Protein AF-A0A9W3FCT0-F1 (afdb_monomer)

Radius of gyration: 17.99 Å; Cα contacts (8 Å, |Δi|>4): 87; ch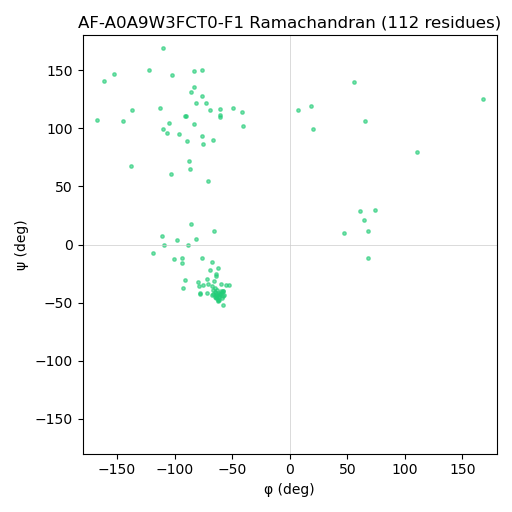ains: 1; bounding box: 43×48×34 Å

Nearest PDB structures (foldseek):
  3f7p-assembly2_B  TM=8.997E-01  e=1.415E-07  Homo sapiens
  3hoc-assembly3_A  TM=9.008E-01  e=7.973E-05  Homo sapiens
  2wfn-assembly1_B  TM=8.923E-01  e=7.973E-05  Homo sapiens
  2wfn-assembly1_A  TM=8.923E-01  e=1.050E-04  Homo sapiens
  3fer-assembly3_C  TM=8.913E-01  e=1.239E-04  Homo sapiens

Organism: Camelus bactrianus (NCBI:txid9837)

Secondary structure (DSSP, 8-state):
-------S-HHHHTTTSHHHHHHHHHHHSS----TTSTTSTTS---------------------------SHHHHHHHHHHHHHHHHHTT---TT--HHHHHTT-HHHHHHHH-

Mean predicted aligned error: 12.77 Å

Solvent-accessible surface area (backbone atoms only — not comparable to full-atom values): 7452 Å² total; per-residue (Å²): 137,84,86,85,74,83,80,89,44,70,48,66,60,40,19,52,10,55,54,50,37,54,50,51,24,67,77,67,75,47,86,85,72,74,93,73,59,88,77,61,82,80,70,85,81,87,89,80,86,80,80,90,81,90,82,83,88,81,93,73,92,69,71,81,73,72,79,76,52,84,45,72,67,46,13,36,50,34,27,41,53,41,52,53,52,38,46,75,72,70,48,82,66,79,92,58,56,41,62,47,36,46,71,33,37,64,70,55,47,47,65,72,74,108

Sequence (114 aa):
MKVRKHINDLYEDLRDGHNLISLLEVLSGIKLEPAGLKTLRLVSMPSWRHTNSEEQEEEDDDDVPREKGRMRFHRLQNVQIALDFLKQRQVKLVNIRNDDITDGNPKLTLGLIW

Structure (mmCIF, N/CA/C/O backbone):
data_AF-A0A9W3FCT0-F1
#
_entry.id   AF-A0A9W3FCT0-F1
#
loop_
_atom_site.group_PDB
_atom_site.id
_atom_site.type_symbol
_atom_site.label_atom_id
_atom_site.label_alt_id
_atom_site.label_comp_id
_atom_site.label_asym_id
_atom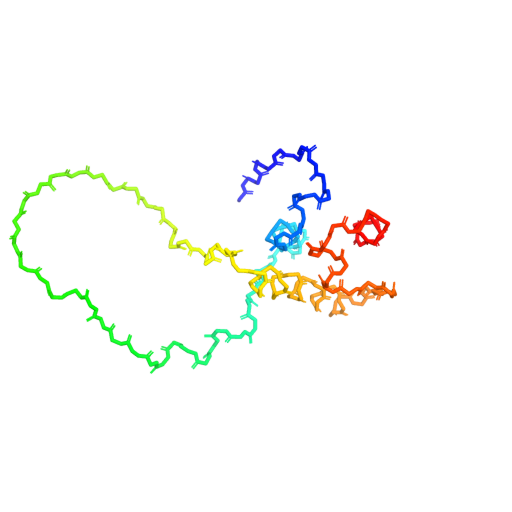_site.label_entity_id
_atom_site.label_seq_id
_atom_site.pdbx_PDB_ins_code
_atom_site.Cartn_x
_atom_site.Cartn_y
_atom_site.Cartn_z
_atom_site.occupancy
_atom_site.B_iso_or_equiv
_atom_site.auth_seq_id
_atom_site.auth_comp_id
_atom_site.auth_asym_id
_atom_site.auth_atom_id
_atom_site.pdbx_PDB_model_num
ATOM 1 N N . MET A 1 1 ? -2.604 19.353 -2.623 1.00 44.59 1 MET A N 1
ATOM 2 C CA . MET A 1 1 ? -1.685 18.389 -3.270 1.00 44.59 1 MET A CA 1
ATOM 3 C C . MET A 1 1 ? -2.376 17.758 -4.462 1.00 44.59 1 MET A C 1
ATOM 5 O O . MET A 1 1 ? -3.421 17.144 -4.289 1.00 44.59 1 MET A O 1
ATOM 9 N N . LYS A 1 2 ? -1.843 17.941 -5.672 1.00 37.25 2 LYS A N 1
ATOM 10 C CA . LYS A 1 2 ? -2.386 17.324 -6.888 1.00 37.25 2 LYS A CA 1
ATOM 11 C C . LYS A 1 2 ? -1.432 16.203 -7.289 1.00 37.25 2 LYS A C 1
ATOM 13 O O . LYS A 1 2 ? -0.396 16.461 -7.887 1.00 37.25 2 LYS A O 1
ATOM 18 N N . VAL A 1 3 ? -1.740 14.972 -6.886 1.00 54.59 3 VAL A N 1
ATOM 19 C CA . VAL A 1 3 ? -0.906 13.803 -7.198 1.00 54.59 3 VAL A CA 1
ATOM 20 C C . VAL A 1 3 ? -1.144 13.430 -8.662 1.00 54.59 3 VAL A C 1
ATOM 22 O O . VAL A 1 3 ? -2.097 12.732 -8.989 1.00 54.59 3 VAL A O 1
ATOM 25 N N . ARG A 1 4 ? -0.305 13.940 -9.569 1.00 53.91 4 ARG A N 1
ATOM 26 C CA . ARG A 1 4 ? -0.254 13.494 -10.971 1.00 53.91 4 ARG A CA 1
ATOM 27 C C . ARG A 1 4 ? 0.705 12.311 -11.078 1.00 53.91 4 ARG A C 1
ATOM 29 O O . ARG A 1 4 ? 1.818 12.460 -11.567 1.00 53.91 4 ARG A O 1
ATOM 36 N N . LYS A 1 5 ? 0.302 11.150 -10.565 1.00 65.56 5 LYS A N 1
ATOM 37 C CA . LYS A 1 5 ? 1.059 9.908 -10.756 1.00 65.56 5 LYS A CA 1
ATOM 38 C C . LYS A 1 5 ? 0.325 9.070 -11.790 1.00 65.56 5 LYS A C 1
ATOM 40 O O . LYS A 1 5 ? -0.750 8.549 -11.516 1.00 65.56 5 LYS A O 1
ATOM 45 N N . HIS A 1 6 ? 0.866 9.049 -13.003 1.00 68.81 6 HIS A N 1
ATOM 46 C CA . HIS A 1 6 ? 0.398 8.156 -14.052 1.00 68.81 6 HIS A CA 1
ATOM 47 C C . HIS A 1 6 ? 0.863 6.742 -13.700 1.00 68.81 6 HIS A C 1
ATOM 49 O O . HIS A 1 6 ? 2.061 6.542 -13.512 1.00 68.81 6 HIS A O 1
ATOM 55 N N . ILE A 1 7 ? -0.073 5.802 -13.566 1.00 74.56 7 ILE A N 1
ATOM 56 C CA . ILE A 1 7 ? 0.236 4.407 -13.241 1.00 74.56 7 ILE A CA 1
ATOM 57 C C . ILE A 1 7 ? 0.442 3.673 -14.561 1.00 74.56 7 ILE A C 1
ATOM 59 O O . ILE A 1 7 ? -0.509 3.504 -15.323 1.00 74.56 7 ILE A O 1
ATOM 63 N N . ASN A 1 8 ? 1.682 3.283 -14.843 1.00 78.56 8 ASN A N 1
ATOM 64 C CA . ASN A 1 8 ? 2.005 2.486 -16.033 1.00 78.56 8 ASN A CA 1
ATOM 65 C C . ASN A 1 8 ? 1.974 0.994 -15.705 1.00 78.56 8 ASN A C 1
ATOM 67 O O . ASN A 1 8 ? 1.509 0.194 -16.512 1.00 78.56 8 ASN A O 1
ATOM 71 N N . ASP A 1 9 ? 2.433 0.642 -14.505 1.00 84.81 9 ASP A N 1
ATOM 72 C CA . ASP A 1 9 ? 2.383 -0.711 -13.976 1.00 84.81 9 ASP A CA 1
ATOM 73 C C . ASP A 1 9 ? 2.132 -0.625 -12.472 1.00 84.81 9 ASP A C 1
ATOM 75 O O . AS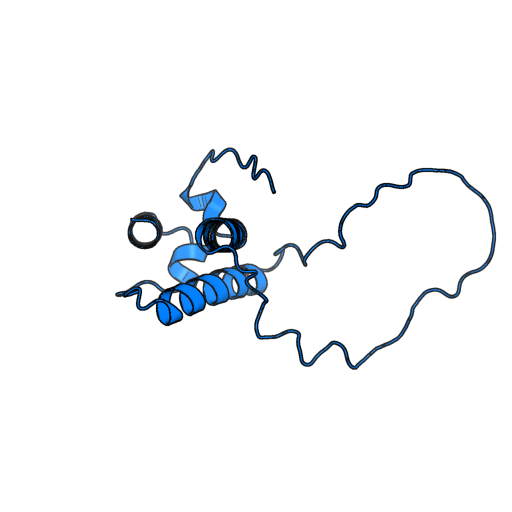P A 1 9 ? 3.015 -0.282 -11.689 1.00 84.81 9 ASP A O 1
ATOM 79 N N . LEU A 1 10 ? 0.906 -0.956 -12.068 1.00 84.25 10 LEU A N 1
ATOM 80 C CA . LEU A 1 10 ? 0.475 -0.906 -10.674 1.00 84.25 10 LEU A CA 1
ATOM 81 C C . LEU A 1 10 ? 1.380 -1.728 -9.746 1.00 84.25 10 LEU A C 1
ATOM 83 O O . LEU A 1 10 ? 1.586 -1.348 -8.591 1.00 84.25 10 LEU A O 1
ATOM 87 N N . TYR A 1 11 ? 1.896 -2.857 -10.233 1.00 86.38 11 TYR A N 1
ATOM 88 C CA . TYR A 1 11 ? 2.701 -3.766 -9.429 1.00 86.38 11 TYR A CA 1
ATOM 89 C C . TYR A 1 11 ? 4.098 -3.218 -9.212 1.00 86.38 11 TYR A C 1
ATOM 91 O O . TYR A 1 11 ? 4.630 -3.398 -8.127 1.00 86.38 11 TYR A O 1
ATOM 99 N N . GLU A 1 12 ? 4.671 -2.523 -10.191 1.00 84.19 12 GLU A N 1
ATOM 100 C CA . GLU A 1 12 ? 5.965 -1.853 -10.039 1.00 84.19 12 GLU A CA 1
ATOM 101 C C . GLU A 1 12 ? 5.833 -0.541 -9.263 1.00 84.19 12 GLU A C 1
ATOM 103 O O . GLU A 1 12 ? 6.611 -0.277 -8.341 1.00 84.19 12 GLU A O 1
ATOM 108 N N . ASP A 1 13 ? 4.796 0.239 -9.563 1.00 85.31 13 ASP A N 1
ATOM 109 C CA . ASP A 1 13 ? 4.582 1.562 -8.989 1.00 85.31 13 ASP A CA 1
ATOM 110 C C . ASP A 1 13 ? 4.340 1.502 -7.470 1.00 85.31 13 ASP A C 1
ATOM 112 O O . ASP A 1 13 ? 4.622 2.470 -6.768 1.00 85.31 13 ASP A O 1
ATOM 116 N N . LEU A 1 14 ? 3.854 0.388 -6.915 1.00 86.31 14 LEU A N 1
ATOM 117 C CA . LEU A 1 14 ? 3.613 0.258 -5.470 1.00 86.31 14 LEU A CA 1
ATOM 118 C C . LEU A 1 14 ? 4.774 -0.352 -4.673 1.00 86.31 14 LEU A C 1
ATOM 120 O O . LEU A 1 14 ? 4.769 -0.261 -3.441 1.00 86.31 14 LEU A O 1
ATOM 124 N N . ARG A 1 15 ? 5.789 -0.925 -5.334 1.00 88.00 15 ARG A N 1
ATOM 125 C CA . ARG A 1 15 ? 6.895 -1.649 -4.665 1.00 88.00 15 ARG A CA 1
ATOM 126 C C . ARG A 1 15 ? 7.751 -0.778 -3.768 1.00 88.00 15 ARG A C 1
ATOM 128 O O . ARG A 1 15 ? 8.389 -1.281 -2.847 1.00 88.00 15 ARG A O 1
ATOM 135 N N . ASP A 1 16 ? 7.829 0.516 -4.056 1.00 83.69 16 ASP A N 1
ATOM 136 C CA . ASP A 1 16 ? 8.622 1.448 -3.259 1.00 83.69 16 ASP A CA 1
ATOM 137 C C . ASP A 1 16 ? 7.954 1.832 -1.927 1.00 83.69 16 ASP A C 1
ATOM 139 O O . ASP A 1 16 ? 8.595 2.447 -1.067 1.00 83.69 16 ASP A O 1
ATOM 143 N N . GLY A 1 17 ? 6.673 1.479 -1.766 1.00 86.19 17 GLY A N 1
ATOM 144 C CA . GLY A 1 17 ? 5.811 1.847 -0.647 1.00 86.19 17 GLY A CA 1
ATOM 145 C C . GLY A 1 17 ? 5.462 3.338 -0.577 1.00 86.19 17 GLY A C 1
ATOM 146 O O . GLY A 1 17 ? 4.559 3.716 0.165 1.00 86.19 17 GLY A O 1
ATOM 147 N N . HIS A 1 18 ? 6.118 4.202 -1.352 1.00 85.69 18 HIS A N 1
ATOM 148 C CA . HIS A 1 18 ? 5.886 5.641 -1.332 1.00 85.69 18 HIS A CA 1
ATOM 149 C C . HIS A 1 18 ? 4.546 5.984 -1.973 1.00 85.69 18 HIS A C 1
ATOM 151 O O . HIS A 1 18 ? 3.819 6.838 -1.464 1.00 85.69 18 HIS A O 1
ATOM 157 N N . ASN A 1 19 ? 4.207 5.337 -3.087 1.00 86.12 19 ASN A N 1
ATOM 158 C CA . ASN A 1 19 ? 2.918 5.552 -3.744 1.00 86.12 19 ASN A CA 1
ATOM 159 C C . ASN A 1 19 ? 1.754 5.081 -2.870 1.00 86.12 19 ASN A C 1
ATOM 161 O O . ASN A 1 19 ? 0.743 5.777 -2.776 1.00 86.12 19 ASN A O 1
ATOM 165 N N . LEU A 1 20 ? 1.946 3.975 -2.149 1.00 87.56 20 LEU A N 1
ATOM 166 C CA . LEU A 1 20 ? 0.980 3.476 -1.179 1.00 87.56 20 LEU A CA 1
ATOM 167 C C . LEU A 1 20 ? 0.791 4.458 -0.012 1.00 87.56 20 LEU A C 1
ATOM 169 O O . LEU A 1 20 ? -0.342 4.793 0.324 1.00 87.56 20 LEU A O 1
ATOM 173 N N . ILE A 1 21 ? 1.882 4.984 0.556 1.00 88.56 21 ILE A N 1
ATOM 174 C CA . ILE A 1 21 ? 1.813 6.026 1.590 1.00 88.56 21 ILE A CA 1
ATOM 175 C C . ILE A 1 21 ? 1.063 7.254 1.067 1.00 88.56 21 ILE A C 1
ATOM 177 O O . ILE A 1 21 ? 0.103 7.683 1.695 1.00 88.56 21 ILE A O 1
ATOM 181 N N . SER A 1 22 ? 1.447 7.789 -0.097 1.00 86.69 22 SER A N 1
ATOM 182 C CA . SER A 1 22 ? 0.799 8.977 -0.667 1.00 86.69 22 SER A CA 1
ATOM 183 C C . SER A 1 22 ? -0.702 8.772 -0.888 1.00 86.69 22 SER A C 1
ATOM 185 O O . SER A 1 22 ? -1.486 9.683 -0.633 1.00 86.69 22 SER A O 1
ATOM 187 N N . LEU A 1 23 ? -1.116 7.586 -1.346 1.00 87.56 23 LEU A N 1
ATOM 188 C CA . LEU A 1 23 ? -2.530 7.255 -1.514 1.00 87.56 23 LEU A CA 1
ATOM 189 C C . LEU A 1 23 ? -3.266 7.282 -0.170 1.00 87.56 23 LEU A C 1
ATOM 191 O O . LEU A 1 23 ? -4.313 7.917 -0.051 1.00 87.56 23 LEU A O 1
ATOM 195 N N . LEU A 1 24 ? -2.703 6.634 0.849 1.00 89.19 24 LEU A N 1
ATOM 196 C CA . LEU A 1 24 ? -3.288 6.600 2.186 1.00 89.19 24 LEU A CA 1
ATOM 197 C C . LEU A 1 24 ? -3.362 7.997 2.810 1.00 89.19 24 LEU A C 1
ATOM 199 O O . LEU A 1 24 ? -4.373 8.316 3.431 1.00 89.19 24 LEU A O 1
ATOM 203 N N . GLU A 1 25 ? -2.356 8.849 2.613 1.00 86.94 25 GLU A N 1
ATOM 204 C CA . GLU A 1 25 ? -2.371 10.244 3.079 1.00 86.94 25 GLU A CA 1
ATOM 205 C C . GLU A 1 25 ? -3.509 11.042 2.432 1.00 86.94 25 GLU A C 1
ATOM 207 O O . GLU A 1 25 ? -4.260 11.726 3.127 1.00 86.94 25 GLU A O 1
ATOM 212 N N . VAL A 1 26 ? -3.693 10.907 1.113 1.00 87.00 26 VAL A N 1
ATOM 213 C CA . VAL A 1 26 ? -4.767 11.592 0.376 1.00 87.00 26 VAL A CA 1
ATOM 214 C C . VAL A 1 26 ? -6.148 11.115 0.824 1.00 87.00 26 VAL A C 1
ATOM 216 O O . VAL A 1 26 ? -7.029 11.942 1.050 1.00 87.00 26 VAL A O 1
ATOM 219 N N . LEU A 1 27 ? -6.345 9.803 0.975 1.00 86.75 27 LEU A N 1
ATOM 220 C CA . LEU A 1 27 ? -7.640 9.237 1.371 1.00 86.75 27 LEU A CA 1
ATOM 221 C C . LEU A 1 27 ? -7.989 9.531 2.832 1.00 86.75 27 LEU A C 1
ATOM 223 O O . LEU A 1 27 ? -9.158 9.689 3.175 1.00 86.75 27 LEU A O 1
ATOM 227 N N . SER A 1 28 ? -6.983 9.577 3.703 1.00 84.62 28 SER A N 1
ATOM 228 C CA . SER A 1 28 ? -7.191 9.749 5.139 1.00 84.62 28 SER A CA 1
ATOM 229 C C . SER A 1 28 ? -7.116 11.196 5.618 1.00 84.62 28 SER A C 1
ATOM 231 O O . SER A 1 28 ? -7.545 11.472 6.740 1.00 84.62 28 SER A O 1
ATOM 233 N N . GLY A 1 29 ? -6.559 12.098 4.806 1.00 86.62 29 GLY A N 1
ATOM 234 C CA . GLY A 1 29 ? -6.312 13.492 5.165 1.00 86.62 29 GLY A CA 1
ATOM 235 C C . GLY A 1 29 ? -5.232 13.684 6.236 1.00 86.62 29 GLY A C 1
ATOM 236 O O . GLY A 1 29 ? -5.114 14.783 6.774 1.00 86.62 29 GLY A O 1
ATOM 237 N N . ILE A 1 30 ? -4.461 12.643 6.575 1.00 85.19 30 ILE A N 1
ATOM 238 C CA . ILE A 1 30 ? -3.407 12.700 7.597 1.00 85.19 30 ILE A CA 1
ATOM 239 C C . ILE A 1 30 ? -2.051 12.306 7.021 1.00 85.19 30 ILE A C 1
ATOM 241 O O . ILE A 1 30 ? -1.969 11.491 6.108 1.00 85.19 30 ILE A O 1
ATOM 245 N N . LYS A 1 31 ? -0.977 12.870 7.579 1.00 83.94 31 LYS A N 1
ATOM 246 C CA . LYS A 1 31 ? 0.393 12.586 7.145 1.00 83.94 31 LYS A CA 1
ATOM 247 C C . LYS A 1 31 ? 0.950 11.347 7.845 1.00 83.94 31 LYS A C 1
ATOM 249 O O . LYS A 1 31 ? 0.870 11.231 9.071 1.00 83.94 31 LYS A O 1
ATOM 254 N N . LEU A 1 32 ? 1.529 10.438 7.069 1.00 81.88 32 LEU A N 1
ATOM 255 C CA . LEU A 1 32 ? 2.089 9.173 7.536 1.00 81.88 32 LEU A CA 1
ATOM 256 C C . LEU A 1 32 ? 3.594 9.339 7.753 1.00 81.88 32 LEU A C 1
ATOM 258 O O . LEU A 1 32 ? 4.397 9.234 6.826 1.00 81.88 32 LEU A O 1
ATOM 262 N N . GLU A 1 33 ? 3.980 9.636 8.992 1.00 70.81 33 GLU A N 1
ATOM 263 C CA . GLU A 1 33 ? 5.385 9.801 9.361 1.00 70.81 33 GLU A CA 1
ATOM 264 C C . GLU A 1 33 ? 6.045 8.438 9.645 1.00 70.81 33 GLU A C 1
ATOM 266 O O . GLU A 1 33 ? 5.474 7.616 10.371 1.00 70.81 33 GLU A O 1
ATOM 271 N N . PRO A 1 34 ? 7.266 8.184 9.137 1.00 62.91 34 PRO A N 1
ATOM 272 C CA . PRO A 1 34 ? 8.019 6.989 9.484 1.00 62.91 34 PRO A CA 1
ATOM 273 C C . PRO A 1 34 ? 8.295 6.972 10.988 1.00 62.91 34 PRO A C 1
ATOM 275 O O . PRO A 1 34 ? 9.018 7.817 11.518 1.00 62.91 34 PRO A O 1
ATOM 278 N N . ALA A 1 35 ? 7.751 5.976 11.688 1.00 55.56 35 ALA A N 1
ATOM 279 C CA . ALA A 1 35 ? 7.836 5.849 13.145 1.00 55.56 35 ALA A CA 1
ATOM 280 C C . ALA A 1 35 ? 9.265 5.603 13.700 1.00 55.56 35 ALA A C 1
ATOM 282 O O . ALA A 1 35 ? 9.413 5.296 14.878 1.00 55.56 35 ALA A O 1
ATOM 283 N N . GLY A 1 36 ? 10.320 5.762 12.892 1.00 51.84 36 GLY A N 1
ATOM 284 C CA . GLY A 1 36 ? 11.708 5.431 13.237 1.00 51.84 36 GLY A CA 1
ATOM 285 C C . GLY A 1 36 ? 12.721 6.584 13.238 1.00 51.84 36 GLY A C 1
ATOM 286 O O . GLY A 1 36 ? 13.837 6.370 13.692 1.00 51.84 36 GLY A O 1
ATOM 287 N N . LEU A 1 37 ? 12.383 7.802 12.790 1.00 47.28 37 LEU A N 1
ATOM 288 C CA . LEU A 1 37 ? 13.354 8.920 12.763 1.00 47.28 37 LEU A CA 1
ATOM 289 C C . LEU A 1 37 ? 13.261 9.892 13.948 1.00 47.28 37 LEU A C 1
ATOM 291 O O . LEU A 1 37 ? 14.019 10.860 14.015 1.00 47.28 37 LEU A O 1
ATOM 295 N N . LYS A 1 38 ? 12.395 9.630 14.935 1.00 48.62 38 LYS A N 1
ATOM 296 C CA . LYS A 1 38 ? 12.317 10.477 16.140 1.00 48.62 38 LYS A CA 1
ATOM 297 C C . LYS A 1 38 ? 13.569 10.380 17.029 1.00 48.62 38 LYS A C 1
ATOM 299 O O . LYS A 1 38 ? 13.784 11.265 17.846 1.00 48.62 38 LYS A O 1
ATOM 304 N N . THR A 1 39 ? 14.420 9.371 16.835 1.00 41.03 39 THR A N 1
ATOM 305 C CA . THR A 1 39 ? 15.596 9.111 17.685 1.00 41.03 39 THR A CA 1
ATOM 306 C C . THR A 1 39 ? 16.931 9.596 17.106 1.00 41.03 39 THR A C 1
ATOM 308 O O . THR A 1 39 ? 17.904 9.670 17.846 1.00 41.03 39 THR A O 1
ATOM 311 N N . LEU A 1 40 ? 17.001 9.967 15.819 1.00 42.94 40 LEU A N 1
ATOM 312 C C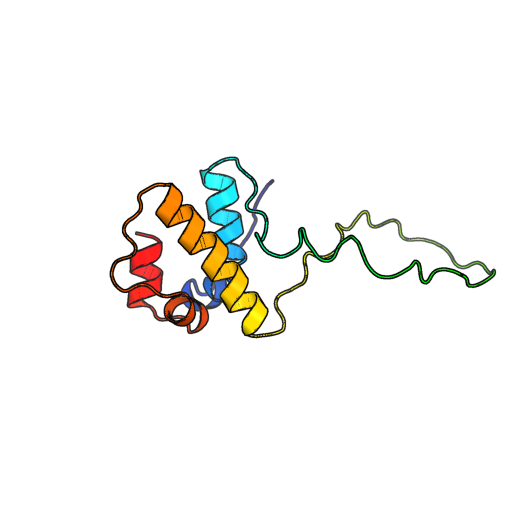A . LEU A 1 40 ? 18.258 10.358 15.147 1.00 42.94 40 LEU A CA 1
ATOM 313 C C . LEU A 1 40 ? 18.351 11.847 14.770 1.00 42.94 40 LEU A C 1
ATOM 315 O O . LEU A 1 40 ? 19.327 12.261 14.159 1.00 42.94 40 LEU A O 1
ATOM 319 N N . ARG A 1 41 ? 17.398 12.692 15.185 1.00 45.81 41 ARG A N 1
ATOM 320 C CA . ARG A 1 41 ? 17.529 14.164 15.082 1.00 45.81 41 ARG A CA 1
ATOM 321 C C . ARG A 1 41 ? 18.355 14.804 16.204 1.00 45.81 41 ARG A C 1
ATOM 323 O O . ARG A 1 41 ? 18.432 16.026 16.264 1.00 45.81 41 ARG A O 1
ATOM 330 N N . LEU A 1 42 ? 18.954 14.009 17.096 1.00 44.97 42 LEU A N 1
ATOM 331 C CA . LEU A 1 42 ? 19.707 14.527 18.245 1.00 44.97 42 LEU A CA 1
ATOM 332 C C . LEU A 1 42 ? 21.228 14.339 18.136 1.00 44.97 42 LEU A C 1
ATOM 334 O O . LEU A 1 42 ? 21.945 14.777 19.030 1.00 44.97 42 LEU A O 1
ATOM 338 N N . VAL A 1 43 ? 21.751 13.737 17.058 1.00 45.59 43 VAL A N 1
ATOM 339 C CA . VAL A 1 43 ? 23.202 13.539 16.905 1.00 45.59 43 VAL A CA 1
ATOM 340 C C . VAL A 1 43 ? 23.675 13.857 15.478 1.00 45.59 43 VAL A C 1
ATOM 342 O O . VAL A 1 43 ? 23.353 13.139 14.540 1.00 45.59 43 VAL A O 1
ATOM 345 N N . SER A 1 44 ? 24.522 14.894 15.386 1.00 41.56 44 SER A N 1
ATOM 346 C CA . SER A 1 44 ? 25.570 15.145 14.369 1.00 41.56 44 SER A CA 1
ATOM 347 C C . SER A 1 44 ? 25.390 16.291 13.346 1.00 41.56 44 SER A C 1
ATOM 349 O O . SER A 1 44 ? 25.091 16.074 12.181 1.00 41.56 44 SER A O 1
ATOM 351 N N . MET A 1 45 ? 25.690 17.499 13.844 1.00 40.28 45 MET A N 1
ATOM 352 C CA . MET A 1 45 ? 26.514 18.613 13.312 1.00 40.28 45 MET A CA 1
ATOM 353 C C . MET A 1 45 ? 26.269 19.283 11.930 1.00 40.28 45 MET A C 1
ATOM 355 O O . MET A 1 45 ? 26.085 18.617 10.917 1.00 40.28 45 MET A O 1
ATOM 359 N N . PRO A 1 46 ? 26.401 20.632 11.866 1.00 41.97 46 PRO A N 1
ATOM 360 C CA . PRO A 1 46 ? 26.308 21.421 10.638 1.00 41.97 46 PRO A CA 1
ATOM 361 C C . PRO A 1 46 ? 27.631 21.414 9.852 1.00 41.97 46 PRO A C 1
ATOM 363 O O . PRO A 1 46 ? 28.659 21.876 10.346 1.00 41.97 46 PRO A O 1
ATOM 366 N N . SER A 1 47 ? 27.595 20.951 8.602 1.00 49.88 47 SER A N 1
ATOM 367 C CA . SER A 1 47 ? 28.725 21.010 7.664 1.00 49.88 47 SER A CA 1
ATOM 368 C C . SER A 1 47 ? 28.533 22.127 6.636 1.00 49.88 47 SER A C 1
ATOM 370 O O . SER A 1 47 ? 28.472 21.868 5.443 1.00 49.88 47 SER A O 1
ATOM 372 N N . TRP A 1 48 ? 28.440 23.377 7.090 1.00 41.12 48 TRP A N 1
ATOM 373 C CA . TRP A 1 48 ? 28.536 24.541 6.198 1.00 41.12 48 TRP A CA 1
ATOM 374 C C . TRP A 1 48 ? 29.386 25.629 6.855 1.00 41.12 48 TRP A C 1
ATOM 376 O O . TRP A 1 48 ? 28.918 26.690 7.255 1.00 41.12 48 TRP A O 1
ATOM 386 N N . ARG A 1 49 ? 30.679 25.330 7.008 1.00 41.81 49 ARG A N 1
ATOM 387 C CA . ARG A 1 49 ? 31.729 26.349 6.956 1.00 41.81 49 ARG A CA 1
ATOM 388 C C . ARG A 1 49 ? 32.500 26.116 5.665 1.00 41.81 49 ARG A C 1
ATOM 390 O O . ARG A 1 49 ? 33.369 25.254 5.641 1.00 41.81 49 ARG A O 1
ATOM 397 N N . HIS A 1 50 ? 32.203 26.882 4.624 1.00 37.06 50 HIS A N 1
ATOM 398 C CA . HIS A 1 50 ? 33.236 27.287 3.679 1.00 37.06 50 HIS A CA 1
ATOM 399 C C . HIS A 1 50 ? 32.884 28.622 3.021 1.00 37.06 50 HIS A C 1
ATOM 401 O O . HIS A 1 50 ? 31.721 28.993 2.897 1.00 37.06 50 HIS A O 1
ATOM 407 N N . THR A 1 51 ? 33.953 29.354 2.744 1.00 31.22 51 THR A N 1
ATOM 408 C CA . THR A 1 51 ? 34.08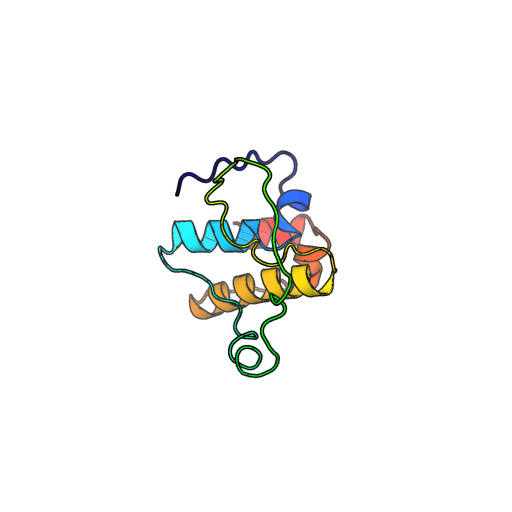7 30.783 2.463 1.00 31.22 51 THR A CA 1
ATOM 409 C C . THR A 1 51 ? 33.801 31.146 1.005 1.00 31.22 51 THR A C 1
ATOM 411 O O . THR A 1 51 ? 34.137 30.353 0.134 1.00 31.22 51 THR A O 1
ATOM 414 N N . ASN A 1 52 ? 33.279 32.363 0.794 1.00 34.06 52 ASN A N 1
ATOM 415 C CA . ASN A 1 52 ? 33.308 33.228 -0.400 1.00 34.06 52 ASN A CA 1
ATOM 416 C C . ASN A 1 52 ? 33.637 32.590 -1.765 1.00 34.06 52 ASN A C 1
ATOM 418 O O . ASN A 1 52 ? 34.772 32.177 -1.993 1.00 34.06 52 ASN A O 1
ATOM 422 N N . SER A 1 53 ? 32.700 32.669 -2.713 1.00 34.50 53 SER A N 1
ATOM 423 C CA . SER A 1 53 ? 32.695 33.694 -3.777 1.00 34.50 53 SER A CA 1
ATOM 424 C C . SER A 1 53 ? 31.668 33.329 -4.856 1.00 34.50 53 SER A C 1
ATOM 426 O O . SER A 1 53 ? 31.676 32.217 -5.365 1.00 34.50 53 SER A O 1
ATOM 428 N N . GLU A 1 54 ? 30.780 34.289 -5.105 1.00 45.69 54 GLU A N 1
ATOM 429 C CA . GLU A 1 54 ? 29.920 34.545 -6.272 1.00 45.69 54 GLU A CA 1
AT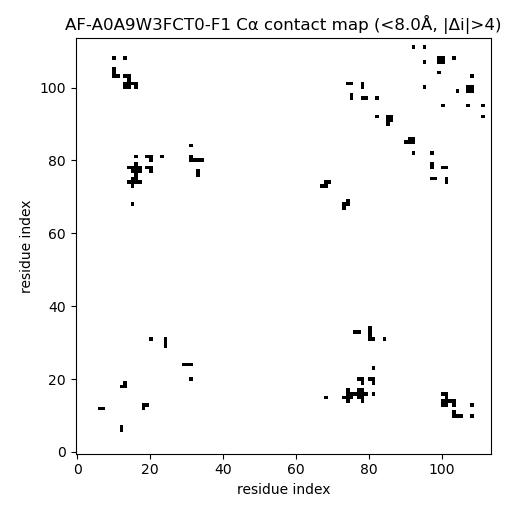OM 430 C C . GLU A 1 54 ? 29.876 33.488 -7.390 1.00 45.69 54 GLU A C 1
ATOM 432 O O . GLU A 1 54 ? 30.845 33.325 -8.119 1.00 45.69 54 GLU A O 1
ATOM 437 N N . GLU A 1 55 ? 28.698 32.889 -7.595 1.00 35.56 55 GLU A N 1
ATOM 438 C CA . GLU A 1 55 ? 28.053 32.776 -8.913 1.00 35.56 55 GLU A CA 1
ATOM 439 C C . GLU A 1 55 ? 26.550 32.477 -8.733 1.00 35.56 55 GLU A C 1
ATOM 441 O O . GLU A 1 55 ? 26.129 31.813 -7.786 1.00 35.56 55 GLU A O 1
ATOM 446 N N . GLN A 1 56 ? 25.753 33.112 -9.588 1.00 31.45 56 GLN A N 1
ATOM 447 C CA . GLN A 1 56 ? 24.325 33.400 -9.472 1.00 31.45 56 GLN A CA 1
ATOM 448 C C . GLN A 1 56 ? 23.374 32.221 -9.735 1.00 31.45 56 GLN A C 1
ATOM 450 O O . GLN A 1 56 ? 23.625 31.397 -10.603 1.00 31.45 56 GLN A O 1
ATOM 455 N N . GLU A 1 57 ? 22.228 32.317 -9.046 1.00 39.16 57 GLU A N 1
ATOM 456 C CA . GLU A 1 57 ? 20.852 32.006 -9.482 1.00 39.16 57 GLU A CA 1
ATOM 457 C C . GLU A 1 57 ? 20.482 30.552 -9.825 1.00 39.16 57 GLU A C 1
ATOM 459 O O . GLU A 1 57 ? 20.778 30.053 -10.899 1.00 39.16 57 GLU A O 1
ATOM 464 N N . GLU A 1 58 ? 19.718 29.926 -8.918 1.00 36.84 58 GLU A N 1
ATOM 465 C CA . GLU A 1 58 ? 18.333 29.469 -9.152 1.00 36.84 58 GLU A CA 1
ATOM 466 C C . GLU A 1 58 ? 17.713 29.085 -7.783 1.00 36.84 58 GLU A C 1
ATOM 468 O O . GLU A 1 58 ? 18.108 28.108 -7.148 1.00 36.84 58 GLU A O 1
ATOM 473 N N . GLU A 1 59 ? 16.791 29.910 -7.267 1.00 45.19 59 GLU A N 1
ATOM 474 C CA . GLU A 1 59 ? 15.924 29.549 -6.132 1.00 45.19 59 GLU A CA 1
ATOM 475 C C . GLU A 1 59 ? 14.832 28.594 -6.640 1.00 45.19 59 GLU A C 1
ATOM 477 O O . GLU A 1 59 ? 13.738 29.027 -6.998 1.00 45.19 59 GLU A O 1
ATOM 482 N N . ASP A 1 60 ? 15.124 27.293 -6.671 1.00 39.12 60 ASP A N 1
ATOM 483 C CA . ASP A 1 60 ? 14.085 26.261 -6.661 1.00 39.12 60 ASP A CA 1
ATOM 484 C C . ASP A 1 60 ? 13.802 25.881 -5.202 1.00 39.12 60 A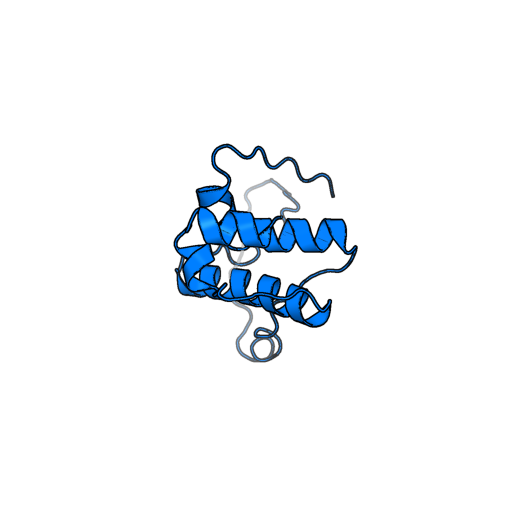SP A C 1
ATOM 486 O O . ASP A 1 60 ? 14.628 25.284 -4.506 1.00 39.12 60 ASP A O 1
ATOM 490 N N . ASP A 1 61 ? 12.615 26.257 -4.725 1.00 45.41 61 ASP A N 1
ATOM 491 C CA . ASP A 1 61 ? 12.031 25.879 -3.431 1.00 45.41 61 ASP A CA 1
ATOM 492 C C . ASP A 1 61 ? 11.621 24.385 -3.450 1.00 45.41 61 ASP A C 1
ATOM 494 O O . ASP A 1 61 ? 10.465 24.011 -3.230 1.00 45.41 61 ASP A O 1
ATOM 498 N N . ASP A 1 62 ? 12.572 23.507 -3.784 1.00 40.91 62 ASP A N 1
ATOM 499 C CA . ASP A 1 62 ? 12.404 22.058 -3.822 1.00 40.91 62 ASP A CA 1
ATOM 500 C C . ASP A 1 62 ? 12.730 21.461 -2.445 1.00 40.91 62 ASP A C 1
ATOM 502 O O . ASP A 1 62 ? 13.860 21.092 -2.115 1.00 40.91 62 ASP A O 1
ATOM 506 N N . ASP A 1 63 ? 11.679 21.399 -1.626 1.00 46.75 63 ASP A N 1
ATOM 507 C CA . ASP A 1 63 ? 11.297 20.252 -0.793 1.00 46.75 63 ASP A CA 1
ATOM 508 C C . ASP A 1 63 ? 12.451 19.258 -0.526 1.00 46.75 63 ASP A C 1
ATOM 510 O O . ASP A 1 63 ? 12.780 18.407 -1.358 1.00 46.75 63 ASP A O 1
ATOM 514 N N . VAL A 1 64 ? 13.072 19.361 0.658 1.00 43.44 64 VAL A N 1
ATOM 515 C CA . VAL A 1 64 ? 14.143 18.461 1.124 1.00 43.44 64 VAL A CA 1
ATOM 516 C C . VAL A 1 64 ? 13.782 17.015 0.757 1.00 43.44 64 VAL A C 1
ATOM 518 O O . VAL A 1 64 ? 12.798 16.496 1.298 1.00 43.44 64 VAL A O 1
ATOM 521 N N . PRO A 1 65 ? 14.531 16.333 -0.137 1.00 46.69 65 PRO A N 1
ATOM 522 C CA . PRO A 1 65 ? 14.086 15.065 -0.688 1.00 46.69 65 PRO A CA 1
ATOM 523 C C . PRO A 1 65 ? 13.900 14.053 0.435 1.00 46.69 65 PRO A C 1
ATOM 525 O O . PRO A 1 65 ? 14.871 13.585 1.033 1.00 46.69 65 PRO A O 1
ATOM 528 N N . ARG A 1 66 ? 12.640 13.703 0.725 1.00 56.56 66 ARG A N 1
ATOM 529 C CA . ARG A 1 66 ? 12.304 12.569 1.589 1.00 56.56 66 ARG A CA 1
ATOM 530 C C . ARG A 1 66 ? 13.114 11.394 1.064 1.00 56.56 66 ARG A C 1
ATOM 532 O O . ARG A 1 66 ? 12.959 11.077 -0.114 1.00 56.56 66 ARG A O 1
ATOM 539 N N . GLU A 1 67 ? 14.022 10.851 1.884 1.00 52.72 67 GLU A N 1
ATOM 540 C CA . GLU A 1 67 ? 15.057 9.901 1.457 1.00 52.72 67 GLU A CA 1
ATOM 541 C C . GLU A 1 67 ? 14.470 8.907 0.454 1.00 52.72 67 GLU A C 1
ATOM 543 O O . GLU A 1 67 ? 13.726 7.991 0.817 1.00 52.72 67 GLU A O 1
ATOM 548 N N . LYS A 1 68 ? 14.746 9.114 -0.839 1.00 52.53 68 LYS A N 1
ATOM 549 C CA . LYS A 1 68 ? 14.318 8.197 -1.892 1.00 52.53 68 LYS A CA 1
ATOM 550 C C . LYS A 1 68 ? 15.086 6.907 -1.651 1.00 52.53 68 LYS A C 1
ATOM 552 O O . LYS A 1 68 ? 16.217 6.776 -2.104 1.00 52.53 68 LYS A O 1
ATOM 557 N N . GLY A 1 69 ? 14.520 5.996 -0.863 1.00 53.62 69 GLY A N 1
ATOM 558 C CA . GLY A 1 69 ? 14.177 4.630 -1.257 1.00 53.62 69 GLY A CA 1
ATOM 559 C C . GLY A 1 69 ? 15.198 3.762 -2.004 1.00 53.62 69 GLY A C 1
ATOM 560 O O . GLY A 1 69 ? 14.797 2.720 -2.506 1.00 53.62 69 GLY A O 1
ATOM 561 N N . ARG A 1 70 ? 16.473 4.144 -2.151 1.00 57.31 70 ARG A N 1
ATOM 562 C CA . ARG A 1 70 ? 17.427 3.473 -3.060 1.00 57.31 70 ARG A CA 1
ATOM 563 C C . ARG A 1 70 ? 17.812 2.074 -2.585 1.00 57.31 70 ARG A C 1
ATOM 565 O O . ARG A 1 70 ? 18.215 1.246 -3.393 1.00 57.31 70 ARG A O 1
ATOM 572 N N . MET A 1 71 ? 17.648 1.787 -1.294 1.00 77.44 71 MET A N 1
ATOM 573 C CA . MET A 1 71 ? 17.905 0.473 -0.711 1.00 77.44 71 MET A CA 1
AT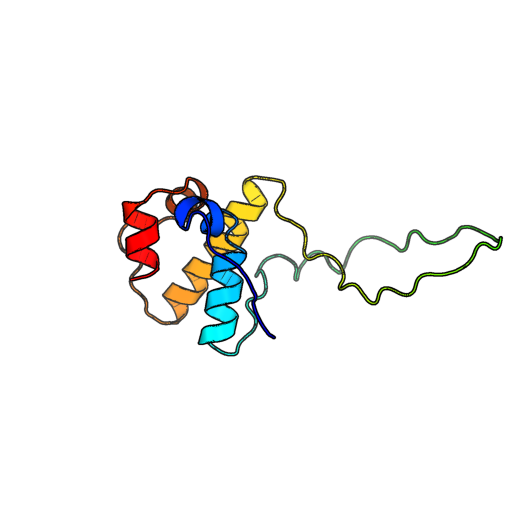OM 574 C C . MET A 1 71 ? 16.599 -0.288 -0.476 1.00 77.44 71 MET A C 1
ATOM 576 O O . MET A 1 71 ? 15.586 0.297 -0.092 1.00 77.44 71 MET A O 1
ATOM 580 N N . ARG A 1 72 ? 16.629 -1.619 -0.638 1.00 80.69 72 ARG A N 1
ATOM 581 C CA . ARG A 1 72 ? 15.476 -2.502 -0.359 1.00 80.69 72 ARG A CA 1
ATOM 582 C C . ARG A 1 72 ? 14.912 -2.290 1.051 1.00 80.69 72 ARG A C 1
ATOM 584 O O . ARG A 1 72 ? 13.703 -2.330 1.226 1.00 80.69 72 ARG A O 1
ATOM 591 N N . PHE A 1 73 ? 15.775 -1.993 2.022 1.00 81.38 73 PHE A N 1
ATOM 592 C CA . PHE A 1 73 ? 15.379 -1.662 3.391 1.00 81.38 73 PHE A CA 1
ATOM 593 C C . PHE A 1 73 ? 14.417 -0.462 3.469 1.00 81.38 73 PHE A C 1
ATOM 595 O O . PHE A 1 73 ? 13.403 -0.542 4.154 1.00 81.38 73 PHE A O 1
ATOM 602 N N . HIS A 1 74 ? 14.669 0.612 2.715 1.00 82.75 74 HIS A N 1
ATOM 603 C CA . HIS A 1 74 ? 13.788 1.785 2.703 1.00 82.75 74 HIS A CA 1
ATOM 604 C C . HIS A 1 74 ? 12.419 1.465 2.093 1.00 82.75 74 HIS A C 1
ATOM 606 O O . HIS A 1 74 ? 11.399 1.902 2.616 1.00 82.75 74 HIS A O 1
ATOM 612 N N . ARG A 1 75 ? 12.381 0.651 1.028 1.00 85.50 75 ARG A N 1
ATOM 613 C CA . ARG A 1 75 ? 11.120 0.193 0.420 1.00 85.50 75 ARG A CA 1
ATOM 614 C C . ARG A 1 75 ? 10.292 -0.640 1.398 1.00 85.50 75 ARG A C 1
ATOM 616 O O . ARG A 1 75 ? 9.125 -0.336 1.627 1.00 85.50 75 ARG A O 1
ATOM 623 N N . LEU A 1 76 ? 10.927 -1.611 2.057 1.00 89.38 76 LEU A N 1
ATOM 624 C CA . LEU A 1 76 ? 10.285 -2.432 3.088 1.00 89.38 76 LEU A CA 1
ATOM 625 C C . LEU A 1 76 ? 9.739 -1.586 4.239 1.00 89.38 76 LEU A C 1
ATOM 627 O O . LEU A 1 76 ? 8.636 -1.853 4.713 1.00 89.38 76 LEU A O 1
ATOM 631 N N . GLN A 1 77 ? 10.486 -0.566 4.670 1.00 88.88 77 GLN A N 1
ATOM 632 C CA . GLN A 1 77 ? 10.054 0.333 5.736 1.00 88.88 77 GLN A CA 1
ATOM 633 C C . GLN A 1 77 ? 8.852 1.185 5.313 1.00 88.88 77 GLN A C 1
ATOM 635 O O . GLN A 1 77 ? 7.899 1.321 6.079 1.00 88.88 77 GLN A O 1
ATOM 640 N N . ASN A 1 78 ? 8.854 1.713 4.089 1.00 89.50 78 ASN A N 1
ATOM 641 C CA . ASN A 1 78 ? 7.728 2.475 3.550 1.00 89.50 78 ASN A CA 1
ATOM 642 C C . ASN A 1 78 ? 6.454 1.627 3.477 1.00 89.50 78 ASN A C 1
ATOM 644 O O . ASN A 1 78 ? 5.395 2.040 3.951 1.00 89.50 78 ASN A O 1
ATOM 648 N N . VAL A 1 79 ? 6.563 0.414 2.932 1.00 92.06 79 VAL A N 1
ATOM 649 C CA . VAL A 1 79 ? 5.438 -0.525 2.890 1.00 92.06 79 VAL A CA 1
ATOM 650 C C . VAL A 1 79 ? 4.976 -0.864 4.308 1.00 92.06 79 VAL A C 1
ATOM 652 O O . VAL A 1 79 ? 3.778 -0.858 4.573 1.00 92.06 79 VAL A O 1
ATOM 655 N N . GLN A 1 80 ? 5.900 -1.095 5.244 1.00 92.44 80 GLN A N 1
ATOM 656 C CA . GLN A 1 80 ? 5.559 -1.410 6.632 1.00 92.44 80 GLN A CA 1
ATOM 657 C C . GLN A 1 80 ? 4.716 -0.306 7.287 1.00 92.44 80 GLN A C 1
ATOM 659 O O . GLN A 1 80 ? 3.699 -0.607 7.907 1.00 92.44 80 GLN A O 1
ATOM 664 N N . ILE A 1 81 ? 5.081 0.964 7.089 1.00 91.38 81 ILE A N 1
ATOM 665 C CA . ILE A 1 81 ? 4.318 2.117 7.595 1.00 91.38 81 ILE A CA 1
ATOM 666 C C . ILE A 1 81 ? 2.887 2.108 7.052 1.00 91.38 81 ILE A C 1
ATOM 668 O O . ILE A 1 81 ? 1.932 2.289 7.810 1.00 91.38 81 ILE A O 1
ATOM 672 N N . ALA A 1 82 ? 2.729 1.867 5.750 1.00 91.56 82 ALA A N 1
ATOM 673 C CA . ALA A 1 82 ? 1.415 1.786 5.126 1.00 91.56 82 ALA A CA 1
ATOM 674 C C . ALA A 1 82 ? 0.577 0.621 5.681 1.00 91.56 82 ALA A C 1
ATOM 676 O O . ALA A 1 82 ? -0.596 0.803 6.011 1.00 91.56 82 ALA A O 1
ATOM 677 N N . LEU A 1 83 ? 1.175 -0.564 5.839 1.00 93.50 83 LEU A N 1
ATOM 678 C CA . LEU A 1 83 ? 0.483 -1.726 6.399 1.00 93.50 83 LEU A CA 1
ATOM 679 C C . LEU A 1 83 ? 0.086 -1.503 7.864 1.00 93.50 83 LEU A C 1
ATOM 681 O O . LEU A 1 83 ? -1.025 -1.853 8.261 1.00 93.50 83 LEU A O 1
ATOM 685 N N . ASP A 1 84 ? 0.950 -0.900 8.678 1.00 92.69 84 ASP A N 1
ATOM 686 C CA . ASP A 1 84 ? 0.632 -0.622 10.081 1.00 92.69 84 ASP A CA 1
ATOM 687 C C . ASP A 1 84 ? -0.476 0.419 10.223 1.00 92.69 84 ASP A C 1
ATOM 689 O O . ASP A 1 84 ? -1.347 0.277 11.085 1.00 92.69 84 ASP A O 1
ATOM 693 N N . PHE A 1 85 ? -0.520 1.409 9.334 1.00 91.81 85 PHE A N 1
ATOM 694 C CA . PHE A 1 85 ? -1.641 2.337 9.265 1.00 91.81 85 PHE A CA 1
ATOM 695 C C . PHE A 1 85 ? -2.969 1.644 8.942 1.00 91.81 85 PHE A C 1
ATOM 697 O O . PHE A 1 85 ? -3.987 1.904 9.588 1.00 91.81 85 PHE A O 1
ATOM 704 N N . LEU A 1 86 ? -2.962 0.728 7.973 1.00 91.81 86 LEU A N 1
ATOM 705 C CA . LEU A 1 86 ? -4.145 -0.053 7.612 1.00 91.81 86 LEU A CA 1
ATOM 706 C C . LEU A 1 86 ? -4.633 -0.905 8.794 1.00 91.81 86 LEU A C 1
ATOM 708 O O . LEU A 1 86 ? -5.829 -0.905 9.097 1.00 91.81 86 LEU A O 1
ATOM 712 N N . LYS A 1 87 ? -3.717 -1.537 9.543 1.00 90.88 87 LYS A N 1
ATOM 713 C CA . LYS A 1 87 ? -4.059 -2.267 10.780 1.00 90.88 87 LYS A CA 1
ATOM 714 C C . LYS A 1 87 ? -4.683 -1.358 11.837 1.00 90.88 87 LYS A C 1
ATOM 716 O O . LYS A 1 87 ? -5.665 -1.748 12.465 1.00 90.88 87 LYS A O 1
ATOM 721 N N . GLN A 1 88 ? -4.148 -0.148 12.032 1.00 90.88 88 GLN A N 1
ATOM 722 C CA . GLN A 1 88 ? -4.711 0.825 12.981 1.00 90.88 88 GLN A CA 1
ATOM 723 C C . GLN A 1 88 ? -6.154 1.198 12.622 1.00 90.88 88 GLN A C 1
ATOM 725 O O . GLN A 1 88 ? -6.986 1.365 13.513 1.00 90.88 88 GLN A O 1
ATOM 730 N N . ARG A 1 89 ? -6.481 1.248 11.325 1.00 88.81 89 ARG A N 1
ATOM 731 C CA . ARG A 1 89 ? -7.846 1.465 10.821 1.00 88.81 89 ARG A CA 1
ATOM 732 C C . ARG A 1 89 ? -8.689 0.189 10.707 1.00 88.81 89 ARG A C 1
ATOM 734 O O . ARG A 1 89 ? -9.720 0.212 10.046 1.00 88.81 89 ARG A O 1
ATOM 741 N N . GLN A 1 90 ? -8.289 -0.895 11.378 1.00 90.88 90 GLN A N 1
ATOM 742 C CA . GLN A 1 90 ? -9.008 -2.177 11.432 1.00 90.88 90 GLN A CA 1
ATOM 743 C C . GLN A 1 90 ? -9.120 -2.910 10.080 1.00 90.88 90 GLN A C 1
ATOM 745 O O . GLN A 1 90 ? -9.967 -3.792 9.918 1.00 90.88 90 GLN A O 1
ATOM 750 N N . VAL A 1 91 ? -8.249 -2.605 9.114 1.00 90.38 91 VAL A N 1
ATOM 751 C CA . VAL A 1 91 ? -8.170 -3.356 7.853 1.00 90.38 91 VAL A CA 1
ATOM 752 C C . VAL A 1 91 ? -7.454 -4.686 8.100 1.00 90.38 91 VAL A C 1
ATOM 754 O O . VAL A 1 91 ? -6.354 -4.733 8.657 1.00 90.38 91 VAL A O 1
ATOM 757 N N . LYS A 1 92 ? -8.081 -5.795 7.691 1.00 87.88 92 LYS A N 1
ATOM 758 C CA . LYS A 1 92 ? -7.537 -7.147 7.876 1.00 87.88 92 LYS A CA 1
ATOM 759 C C . LYS A 1 92 ? -6.552 -7.493 6.764 1.00 87.88 92 LYS A C 1
ATOM 761 O O . LYS A 1 92 ? -6.949 -7.873 5.669 1.00 87.88 92 LYS A O 1
ATOM 766 N N . LEU A 1 93 ? -5.266 -7.451 7.085 1.00 88.88 93 LEU A N 1
ATOM 767 C CA . LEU A 1 93 ? -4.182 -7.841 6.182 1.00 88.88 93 LEU A CA 1
ATOM 768 C C . LEU A 1 93 ? -3.913 -9.351 6.261 1.00 88.88 93 LEU A C 1
ATOM 770 O O . LEU A 1 93 ? -2.875 -9.791 6.756 1.00 88.88 93 LEU A O 1
ATOM 774 N N . VAL A 1 94 ? -4.883 -10.167 5.841 1.00 86.62 94 VAL A N 1
ATOM 775 C CA . VAL A 1 94 ? -4.736 -11.630 5.890 1.00 86.62 94 VAL A CA 1
ATOM 776 C C . VAL A 1 94 ? -3.698 -12.063 4.862 1.00 86.62 94 VAL A C 1
ATOM 778 O O . VAL A 1 94 ? -3.916 -11.930 3.663 1.00 86.62 94 VAL A O 1
ATOM 781 N N . ASN A 1 95 ? -2.587 -12.623 5.344 1.00 89.25 95 ASN A N 1
ATOM 782 C CA . ASN A 1 95 ? -1.530 -13.186 4.503 1.00 89.25 95 ASN A CA 1
ATOM 783 C C . ASN A 1 95 ? -0.871 -12.164 3.550 1.00 89.25 95 ASN A C 1
ATOM 785 O O . ASN A 1 95 ? -0.404 -12.541 2.478 1.00 89.25 95 ASN A O 1
ATOM 789 N N . ILE A 1 96 ? -0.847 -10.884 3.941 1.00 91.62 96 ILE A N 1
ATOM 790 C CA . ILE A 1 96 ? -0.120 -9.820 3.238 1.00 91.62 96 ILE A CA 1
ATOM 791 C C . ILE A 1 96 ? 1.028 -9.359 4.132 1.00 91.62 96 ILE A C 1
ATOM 793 O O . ILE A 1 96 ? 0.796 -8.839 5.229 1.00 91.62 96 ILE A O 1
ATOM 797 N N . ARG A 1 97 ? 2.264 -9.538 3.664 1.00 92.69 97 ARG A N 1
ATOM 798 C CA . ARG A 1 97 ? 3.472 -9.021 4.313 1.00 92.69 97 ARG A CA 1
ATOM 799 C C . ARG A 1 97 ? 4.093 -7.889 3.490 1.00 92.69 97 ARG A C 1
ATOM 801 O O . ARG A 1 97 ? 3.701 -7.631 2.355 1.00 92.69 97 ARG A O 1
ATOM 808 N N . ASN A 1 98 ? 5.057 -7.177 4.070 1.00 92.25 98 ASN A N 1
ATOM 809 C CA . ASN A 1 98 ? 5.709 -6.054 3.392 1.00 92.25 98 ASN A CA 1
ATOM 810 C C . ASN A 1 98 ? 6.654 -6.497 2.259 1.00 92.25 98 ASN A C 1
ATOM 812 O O . ASN A 1 98 ? 6.812 -5.766 1.277 1.00 92.25 98 ASN A O 1
ATOM 816 N N . ASP A 1 99 ? 7.257 -7.683 2.369 1.00 92.94 99 ASP A N 1
ATOM 817 C CA . ASP A 1 99 ? 8.052 -8.317 1.316 1.00 92.94 99 ASP A CA 1
ATOM 818 C C . ASP A 1 99 ? 7.196 -8.655 0.097 1.00 92.94 99 ASP A C 1
ATOM 820 O O . ASP A 1 99 ? 7.604 -8.336 -1.012 1.00 92.94 99 ASP A O 1
ATOM 824 N N . ASP A 1 100 ? 5.975 -9.161 0.293 1.00 92.88 100 ASP A N 1
ATOM 825 C CA . ASP A 1 100 ? 5.063 -9.496 -0.808 1.00 92.88 100 ASP A CA 1
ATOM 826 C C . ASP A 1 100 ? 4.760 -8.290 -1.712 1.00 92.88 100 ASP A C 1
ATOM 828 O O . ASP A 1 100 ? 4.710 -8.414 -2.936 1.00 92.88 100 ASP A O 1
ATOM 832 N N . ILE A 1 101 ? 4.589 -7.110 -1.111 1.00 92.12 101 ILE A N 1
ATOM 833 C CA . ILE A 1 101 ? 4.315 -5.862 -1.835 1.00 92.12 101 ILE A CA 1
ATOM 834 C C . ILE A 1 101 ? 5.595 -5.294 -2.450 1.00 92.12 101 ILE A C 1
ATOM 836 O O . ILE A 1 101 ? 5.586 -4.868 -3.600 1.00 92.12 101 ILE A O 1
ATOM 840 N N . THR A 1 102 ? 6.714 -5.326 -1.718 1.00 90.06 102 THR A N 1
ATOM 841 C CA . THR A 1 102 ? 8.017 -4.841 -2.214 1.00 90.06 102 THR A CA 1
ATOM 842 C C . THR A 1 102 ? 8.537 -5.696 -3.374 1.00 90.06 102 THR A C 1
ATOM 844 O O . THR A 1 102 ? 9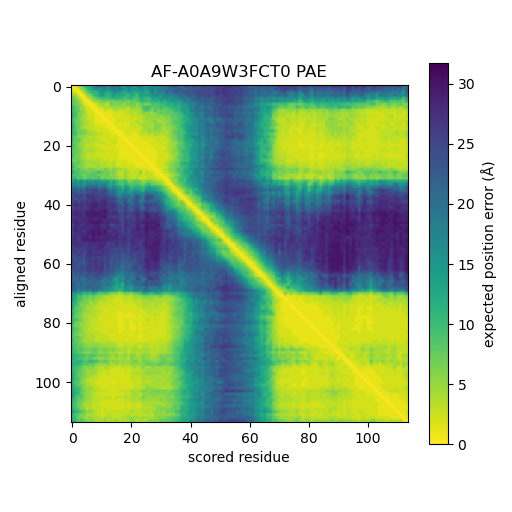.198 -5.191 -4.284 1.00 90.06 102 THR A O 1
ATOM 847 N N . ASP A 1 103 ? 8.209 -6.984 -3.370 1.00 89.81 103 ASP A N 1
ATOM 848 C CA . ASP A 1 103 ? 8.535 -7.936 -4.425 1.00 89.81 103 ASP A CA 1
ATOM 849 C C . ASP A 1 103 ? 7.452 -7.958 -5.525 1.00 89.81 103 ASP A C 1
ATOM 851 O O . ASP A 1 103 ? 7.643 -8.617 -6.544 1.00 89.81 103 ASP A O 1
ATOM 855 N N . GLY A 1 104 ? 6.384 -7.157 -5.405 1.00 87.69 104 GLY A N 1
ATOM 856 C CA . GLY A 1 104 ? 5.409 -6.905 -6.472 1.00 87.69 104 GLY A CA 1
ATOM 857 C C . GLY A 1 104 ? 4.451 -8.066 -6.744 1.00 87.69 104 GLY A C 1
ATOM 858 O O . GLY A 1 104 ? 4.015 -8.235 -7.878 1.00 87.69 104 GLY A O 1
ATOM 859 N N . ASN A 1 105 ? 4.127 -8.888 -5.739 1.00 92.88 105 ASN A N 1
ATOM 860 C CA . ASN A 1 105 ? 3.235 -10.038 -5.895 1.00 92.88 105 ASN A CA 1
ATOM 861 C C . ASN A 1 105 ? 1.834 -9.592 -6.366 1.00 92.88 105 ASN A C 1
ATOM 863 O O . ASN A 1 105 ? 1.090 -9.017 -5.567 1.00 92.88 105 ASN A O 1
ATOM 867 N N . PRO A 1 106 ? 1.405 -9.906 -7.607 1.00 90.94 106 PRO A N 1
ATOM 868 C CA . PRO A 1 106 ? 0.191 -9.324 -8.177 1.00 90.94 106 PRO A CA 1
ATOM 869 C C . PRO A 1 106 ? -1.072 -9.615 -7.368 1.00 90.94 106 PRO A C 1
ATOM 871 O O . PRO A 1 106 ? -1.914 -8.741 -7.175 1.00 90.94 106 PRO A O 1
ATOM 874 N N . LYS A 1 107 ? -1.191 -10.840 -6.843 1.00 92.12 107 LYS A N 1
ATOM 875 C CA . LYS A 1 107 ? -2.366 -11.277 -6.083 1.00 92.12 107 LYS A CA 1
ATOM 876 C C . LYS A 1 107 ? -2.476 -10.542 -4.749 1.00 92.12 107 LYS A C 1
ATOM 878 O O . LYS A 1 107 ? -3.570 -10.134 -4.367 1.00 92.12 107 LYS A O 1
ATOM 883 N N . LEU A 1 108 ? -1.357 -10.393 -4.043 1.00 92.25 108 LEU A N 1
ATOM 884 C CA . LEU A 1 108 ? -1.332 -9.752 -2.727 1.00 92.25 108 LEU A CA 1
ATOM 885 C C . LEU A 1 108 ? -1.385 -8.226 -2.844 1.00 92.25 108 LEU A C 1
ATOM 887 O O . LEU A 1 108 ? -2.078 -7.594 -2.053 1.00 92.25 108 LEU A O 1
ATOM 891 N N . THR A 1 109 ? -0.761 -7.643 -3.871 1.00 89.12 109 THR A N 1
ATOM 892 C CA . THR A 1 109 ? -0.872 -6.210 -4.179 1.00 89.12 109 THR A CA 1
ATOM 893 C C . THR A 1 109 ? -2.299 -5.821 -4.560 1.00 89.12 109 THR A C 1
ATOM 895 O O . THR A 1 109 ? -2.809 -4.831 -4.046 1.00 89.12 109 THR A O 1
ATOM 898 N N . LEU A 1 110 ? -2.995 -6.612 -5.386 1.00 89.88 110 LEU A N 1
ATOM 899 C CA . LEU A 1 110 ? -4.416 -6.371 -5.671 1.00 89.88 110 LEU A CA 1
ATOM 900 C C . LEU A 1 110 ? -5.282 -6.536 -4.423 1.00 89.88 110 LEU A C 1
ATOM 902 O O . LEU A 1 110 ? -6.119 -5.682 -4.152 1.00 89.88 110 LEU A O 1
ATOM 906 N N . GLY A 1 111 ? -5.052 -7.597 -3.643 1.00 89.88 111 GLY A N 1
ATOM 907 C CA . GLY A 1 111 ? -5.777 -7.830 -2.393 1.00 89.88 111 GLY A CA 1
ATOM 908 C C . GLY A 1 111 ? -5.561 -6.746 -1.333 1.00 89.88 111 GLY A C 1
ATOM 909 O O . GLY A 1 111 ? -6.371 -6.631 -0.424 1.00 89.88 111 GLY A O 1
ATOM 910 N N . LEU A 1 112 ? -4.488 -5.958 -1.438 1.00 89.56 112 LEU A N 1
ATOM 911 C CA . LEU A 1 112 ? -4.227 -4.818 -0.563 1.00 89.56 112 LEU A CA 1
ATOM 912 C C . LEU A 1 112 ? -5.028 -3.565 -0.953 1.00 89.56 112 LEU A C 1
ATOM 914 O O . LEU A 1 112 ? -5.339 -2.751 -0.088 1.00 89.56 112 LEU A O 1
ATOM 918 N N . ILE A 1 113 ? -5.297 -3.380 -2.247 1.00 86.62 113 ILE A N 1
ATOM 919 C CA . ILE A 1 113 ? -5.961 -2.182 -2.789 1.00 86.62 113 ILE A CA 1
ATOM 920 C C . ILE A 1 113 ? -7.483 -2.359 -2.852 1.00 86.62 113 ILE A C 1
ATOM 922 O O . ILE A 1 113 ? -8.202 -1.365 -2.767 1.00 86.62 113 ILE A O 1
ATOM 926 N N . TRP A 1 114 ? -7.947 -3.597 -3.044 1.00 87.12 114 TRP A N 1
ATOM 927 C CA . TRP A 1 114 ? -9.360 -3.973 -3.126 1.00 87.12 114 TRP A CA 1
ATOM 928 C C . TRP A 1 114 ? -10.084 -3.837 -1.782 1.00 87.12 114 TRP A C 1
ATOM 930 O O . TRP A 1 114 ? -11.169 -3.214 -1.770 1.00 87.12 114 TRP A O 1
#

InterPro domains:
  IPR001715 Calponin homology domain [PF00307] (4-114)
  IPR001715 Calponin homology domain [PS50021] (1-114)
  IPR001715 Calponin homology domain [SM00033] (1-114)
  IPR036872 CH domain superfamily [G3DSA:1.10.418.10] (1-114)
  IPR036872 CH domain superfamily [SSF47576] (4-114)

pLDDT: mean 71.94, std 21.22, range [31.22, 93.5]

Foldseek 3Di:
DDPPDDPPDLLQVCLQLPVLQVVCCVVVVDHQDQPPCPPPPPDDDDDDDDDDDDDDDDPDPDDDPPPPRPDSVNSLSSLVSSVVVCVVVVNDLVPAHSCCSNVRPPVSSVVVVD